Protein AF-0000000087532783 (afdb_homodimer)

Sequence (152 aa):
MKELVETIARALVDHPEHVNVSEEQQRETRVITLSVHKEDMGKVIGKQGKVATAIRSVVYAAASQQHQHVRLEIADMKELVETIARALVDHPEHVNVSEEQQRETRVITLSVHKEDMGKVIGKQGKVATAIRSVVYAAASQQHQHVRLEIAD

Solvent-accessible surface area (backbone atoms only — not comparable to full-atom values): 8315 Å² total; per-residue (Å²): 105,66,64,56,51,46,55,54,51,43,55,44,40,87,52,50,88,46,56,42,70,47,77,44,78,54,89,76,31,37,36,35,38,37,36,58,40,80,88,32,46,62,54,52,30,31,78,94,38,47,31,36,50,16,51,46,44,46,51,47,52,31,28,52,76,68,77,44,45,69,44,79,42,75,55,132,106,66,66,57,52,47,53,55,52,43,54,44,38,88,52,51,90,44,56,43,69,48,76,45,80,54,88,76,31,39,37,33,40,38,35,58,41,80,88,30,44,62,55,51,32,32,80,94,39,48,32,36,51,18,52,45,45,47,50,45,53,30,29,52,76,67,76,44,44,67,44,79,42,76,55,131

Foldseek 3Di:
DQVLLLVLLLVQFPPSVFWDWDWDDDPQEIEIEIEGDPVRVCRCQDDVRVNVVVSQVVVVVVVVVVVGHYHYHYDD/DQVLLLVLLLVQFPCSVFWDWDWDDDPQEIEIEIEGDPVRVCRCQDDVRVNVVVSQVVVVVVVVVVVGHYHYHYDD

Radius of gyration: 14.84 Å; Cα contacts (8 Å, |Δi|>4): 279; chains: 2; bounding box: 32×48×38 Å

InterPro domains:
  IPR009019 K homology domain superfamily, prokaryotic type [SSF54814] (6-59)
  IPR015946 K homology domain-like, alpha/beta [G3DSA:3.30.300.20] (3-65)
  IPR020627 RNA-binding protein KhpA [MF_00088] (1-75)
  IPR020627 RNA-binding protein KhpA [PTHR34654] (1-76)
  IPR020627 RNA-binding protein KhpA [cd22533] (1-74)

pLDDT: mean 95.39, std 5.4, range [71.62, 98.81]

Organism: NCBI:txid342944

Structure (mmCIF, N/CA/C/O backbone):
data_AF-0000000087532783-model_v1
#
loop_
_entity.id
_entity.type
_entity.pdbx_description
1 polymer 'RNA-binding protein KhpA'
#
loop_
_atom_site.group_PDB
_atom_site.id
_atom_site.type_symbol
_atom_site.label_atom_id
_atom_site.label_alt_id
_atom_site.label_comp_id
_atom_site.label_asym_id
_atom_site.label_entity_id
_atom_site.label_seq_id
_atom_site.pdbx_PDB_ins_code
_atom_site.Cartn_x
_atom_site.Cartn_y
_atom_site.Cartn_z
_atom_site.occupancy
_atom_site.B_iso_or_equiv
_atom_site.auth_seq_id
_atom_site.auth_comp_id
_atom_site.auth_asym_id
_atom_site.auth_atom_id
_atom_site.pdbx_PDB_model_num
ATOM 1 N N . MET A 1 1 ? 6.387 9.062 1.87 1 87.06 1 MET A N 1
ATOM 2 C CA . MET A 1 1 ? 5.453 8.797 0.78 1 87.06 1 MET A CA 1
ATOM 3 C C . MET A 1 1 ? 6.141 8.039 -0.354 1 87.06 1 MET A C 1
ATOM 5 O O . MET A 1 1 ? 5.641 7.008 -0.81 1 87.06 1 MET A O 1
ATOM 9 N N . LYS A 1 2 ? 7.422 8.508 -0.593 1 94.12 2 LYS A N 1
ATOM 10 C CA . LYS A 1 2 ? 8.18 7.828 -1.64 1 94.12 2 LYS A CA 1
ATOM 11 C C . LYS A 1 2 ? 8.414 6.363 -1.28 1 94.12 2 LYS A C 1
ATOM 13 O O . LYS A 1 2 ? 8.18 5.473 -2.1 1 94.12 2 LYS A O 1
ATOM 18 N N . GLU A 1 3 ? 8.836 6.195 -0.042 1 95.25 3 GLU A N 1
ATOM 19 C CA . GLU A 1 3 ? 9.141 4.844 0.419 1 95.25 3 GLU A CA 1
ATOM 20 C C . GLU A 1 3 ? 7.895 3.961 0.403 1 95.25 3 GLU A C 1
ATOM 22 O O . GLU A 1 3 ? 7.969 2.779 0.062 1 95.25 3 GLU A O 1
ATOM 27 N N . LEU A 1 4 ? 6.812 4.52 0.774 1 97.38 4 LEU A N 1
ATOM 28 C CA . LEU A 1 4 ? 5.551 3.783 0.774 1 97.38 4 LEU A CA 1
ATOM 29 C C . LEU A 1 4 ? 5.195 3.318 -0.633 1 97.38 4 LEU A C 1
ATOM 31 O O . LEU A 1 4 ? 4.918 2.135 -0.85 1 97.38 4 LEU A O 1
ATOM 35 N N . VAL A 1 5 ? 5.258 4.211 -1.615 1 98.5 5 VAL A N 1
ATOM 36 C CA . VAL A 1 5 ? 4.941 3.889 -3.002 1 98.5 5 VAL A CA 1
ATOM 37 C C . VAL A 1 5 ? 5.898 2.814 -3.514 1 98.5 5 VAL A C 1
ATOM 39 O O . VAL A 1 5 ? 5.48 1.869 -4.188 1 98.5 5 VAL A O 1
ATOM 42 N N . GLU A 1 6 ? 7.117 3 -3.17 1 98.44 6 GLU A N 1
ATOM 43 C CA . GLU A 1 6 ? 8.125 2.029 -3.592 1 98.44 6 GLU A CA 1
ATOM 44 C C . GLU A 1 6 ? 7.82 0.642 -3.035 1 98.44 6 GLU A C 1
ATOM 46 O O . GLU A 1 6 ? 7.871 -0.351 -3.764 1 98.44 6 GLU A O 1
ATOM 51 N N . THR A 1 7 ? 7.531 0.571 -1.773 1 98.25 7 THR A N 1
ATOM 52 C CA . THR A 1 7 ? 7.238 -0.705 -1.131 1 98.25 7 THR A CA 1
ATOM 53 C C . THR A 1 7 ? 6.023 -1.367 -1.774 1 98.25 7 THR A C 1
ATOM 55 O O . THR A 1 7 ? 6.055 -2.557 -2.1 1 98.25 7 THR A O 1
ATOM 58 N N . ILE A 1 8 ? 4.996 -0.578 -1.977 1 98.56 8 ILE A N 1
ATOM 59 C CA . ILE A 1 8 ? 3.783 -1.118 -2.584 1 98.56 8 ILE A CA 1
ATOM 60 C C . ILE A 1 8 ? 4.094 -1.618 -3.994 1 98.56 8 ILE A C 1
ATOM 62 O O . ILE A 1 8 ? 3.783 -2.762 -4.336 1 98.56 8 ILE A O 1
ATOM 66 N N . ALA A 1 9 ? 4.766 -0.812 -4.809 1 98.5 9 ALA A N 1
ATOM 67 C CA . ALA A 1 9 ? 5.043 -1.176 -6.199 1 98.5 9 ALA A CA 1
ATOM 68 C C . ALA A 1 9 ? 5.879 -2.449 -6.273 1 98.5 9 ALA A C 1
ATOM 70 O O . ALA A 1 9 ? 5.605 -3.332 -7.09 1 98.5 9 ALA A O 1
ATOM 71 N N . ARG A 1 10 ? 6.859 -2.537 -5.414 1 98.06 10 ARG A N 1
ATOM 72 C CA . ARG A 1 10 ? 7.75 -3.691 -5.449 1 98.06 10 ARG A CA 1
ATOM 73 C C . ARG A 1 10 ? 7 -4.977 -5.117 1 98.06 10 ARG A C 1
ATOM 75 O O . ARG A 1 10 ? 7.355 -6.051 -5.602 1 98.06 10 ARG A O 1
ATOM 82 N N . ALA A 1 11 ? 5.941 -4.859 -4.375 1 96.88 1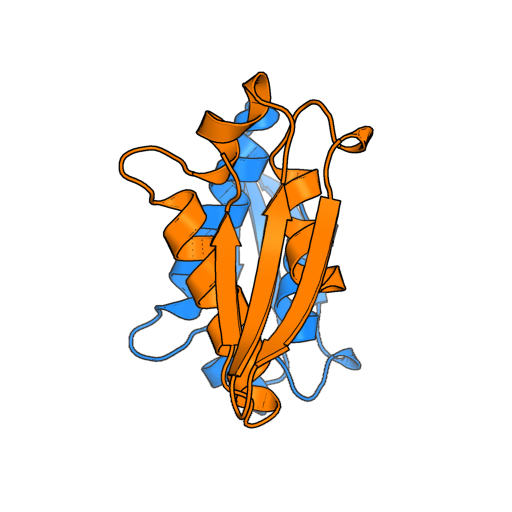1 ALA A N 1
ATOM 83 C CA . ALA A 1 11 ? 5.148 -6.031 -4.008 1 96.88 11 ALA A CA 1
ATOM 84 C C . ALA A 1 11 ? 4.27 -6.488 -5.172 1 96.88 11 ALA A C 1
ATOM 86 O O . ALA A 1 11 ? 3.74 -7.602 -5.16 1 96.88 11 ALA A O 1
ATOM 87 N N . LEU A 1 12 ? 4.156 -5.707 -6.184 1 97.31 12 LEU A N 1
ATOM 88 C CA . LEU A 1 12 ? 3.189 -5.965 -7.246 1 97.31 12 LEU A CA 1
ATOM 89 C C . LEU A 1 12 ? 3.889 -6.461 -8.508 1 97.31 12 LEU A C 1
ATOM 91 O O . LEU A 1 12 ? 3.242 -6.988 -9.414 1 97.31 12 LEU A O 1
ATOM 95 N N . VAL A 1 13 ? 5.234 -6.328 -8.57 1 97.19 13 VAL A N 1
ATOM 96 C CA . VAL A 1 13 ? 5.852 -6.438 -9.891 1 97.19 13 VAL A CA 1
ATOM 97 C C . VAL A 1 13 ? 6.793 -7.641 -9.914 1 97.19 13 VAL A C 1
ATOM 99 O O . VAL A 1 13 ? 7.215 -8.133 -8.867 1 97.19 13 VAL A O 1
ATOM 102 N N . ASP A 1 1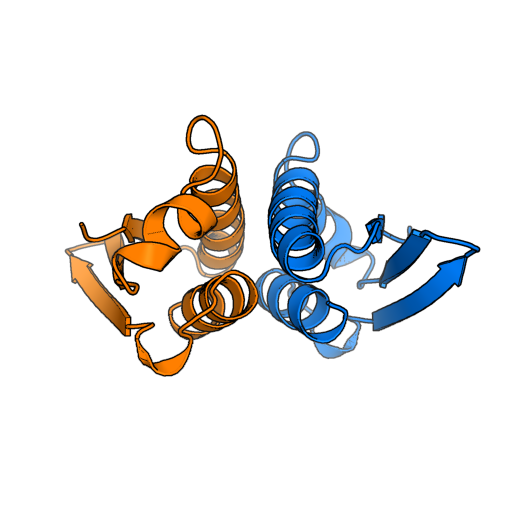4 ? 7.156 -8.016 -11.117 1 96.31 14 ASP A N 1
ATOM 103 C CA . ASP A 1 14 ? 8.102 -9.102 -11.336 1 96.31 14 ASP A CA 1
ATOM 104 C C . ASP A 1 14 ? 9.539 -8.586 -11.375 1 96.31 14 ASP A C 1
ATOM 106 O O . ASP A 1 14 ? 10.484 -9.344 -11.148 1 96.31 14 ASP A O 1
ATOM 110 N N . HIS A 1 15 ? 9.766 -7.285 -11.727 1 97.69 15 HIS A N 1
ATOM 111 C CA . HIS A 1 15 ? 11.086 -6.688 -11.852 1 97.69 15 HIS A CA 1
ATOM 112 C C . HIS A 1 15 ? 11.281 -5.574 -10.82 1 97.69 15 HIS A C 1
ATOM 114 O O . HIS A 1 15 ? 11.398 -4.402 -11.188 1 97.69 15 HIS A O 1
ATOM 120 N N . PRO A 1 16 ? 11.367 -5.957 -9.555 1 98.12 16 PRO A N 1
ATOM 121 C CA . PRO A 1 16 ? 11.461 -4.957 -8.492 1 98.12 16 PRO A CA 1
ATOM 122 C C . PRO A 1 16 ? 12.68 -4.047 -8.648 1 98.12 16 PRO A C 1
ATOM 124 O O . PRO A 1 16 ? 12.664 -2.906 -8.172 1 98.12 16 PRO A O 1
ATOM 127 N N . GLU A 1 17 ? 13.695 -4.586 -9.391 1 98.25 17 GLU A N 1
ATOM 128 C CA . GLU A 1 17 ? 14.906 -3.799 -9.602 1 98.25 17 GLU A CA 1
ATOM 129 C C . GLU A 1 17 ? 14.648 -2.621 -10.539 1 98.25 17 GLU A C 1
ATOM 131 O O . GLU A 1 17 ? 15.445 -1.684 -10.602 1 98.25 17 GLU A O 1
ATOM 136 N N . HIS A 1 18 ? 13.547 -2.592 -11.188 1 98.25 18 HIS A N 1
ATOM 137 C CA . HIS A 1 18 ? 13.227 -1.541 -12.148 1 98.25 18 HIS A CA 1
ATOM 138 C C . HIS A 1 18 ? 12.195 -0.57 -11.57 1 98.25 18 HIS A C 1
ATOM 140 O O . HIS A 1 18 ? 11.703 0.309 -12.281 1 98.25 18 HIS A O 1
ATOM 146 N N . VAL A 1 19 ? 11.859 -0.75 -10.328 1 98.75 19 VAL A N 1
ATOM 147 C CA . VAL A 1 19 ? 10.961 0.198 -9.68 1 98.75 19 VAL A CA 1
ATOM 148 C C . VAL A 1 19 ? 11.727 1.471 -9.32 1 98.75 19 VAL A C 1
ATOM 150 O O . VAL A 1 19 ? 12.727 1.419 -8.609 1 98.75 19 VAL A O 1
ATOM 153 N N . ASN A 1 20 ? 11.312 2.549 -9.891 1 98.38 20 ASN A N 1
ATOM 154 C CA . ASN A 1 20 ? 11.859 3.861 -9.578 1 98.38 20 ASN A CA 1
ATOM 155 C C . ASN A 1 20 ? 10.773 4.832 -9.125 1 98.38 20 ASN A C 1
ATOM 157 O O . ASN A 1 20 ? 9.695 4.875 -9.719 1 98.38 20 ASN A O 1
ATOM 161 N N . VAL A 1 21 ? 11.039 5.496 -8.102 1 98.62 21 VAL A N 1
ATOM 162 C CA . VAL A 1 21 ? 10.117 6.508 -7.594 1 98.62 21 VAL A CA 1
ATOM 163 C C . VAL A 1 21 ? 10.852 7.832 -7.395 1 98.62 21 VAL A C 1
ATOM 165 O O . VAL A 1 21 ? 11.93 7.859 -6.797 1 98.62 21 VAL A O 1
ATOM 168 N N . SER A 1 22 ? 10.344 8.812 -7.957 1 97.69 22 SER A N 1
ATOM 169 C CA . SER A 1 22 ? 10.867 10.148 -7.711 1 97.69 22 SER A CA 1
ATOM 170 C C . SER A 1 22 ? 9.82 11.047 -7.059 1 97.69 22 SER A C 1
ATOM 172 O O . SER A 1 22 ? 8.617 10.773 -7.156 1 97.69 22 SER A O 1
ATOM 174 N N . GLU A 1 23 ? 10.336 11.969 -6.328 1 95.75 23 GLU A N 1
ATOM 175 C CA . GLU A 1 23 ? 9.469 12.938 -5.656 1 95.75 23 GLU A CA 1
ATOM 176 C C . GLU A 1 23 ? 9.914 14.367 -5.949 1 95.75 23 GLU A C 1
ATOM 178 O O . GLU A 1 23 ? 11.109 14.664 -5.918 1 95.75 23 GLU A O 1
ATOM 183 N N . GLU A 1 24 ? 8.938 15.148 -6.371 1 95.19 24 GLU A N 1
ATOM 184 C CA . GLU A 1 24 ? 9.211 16.547 -6.641 1 95.19 24 GLU A CA 1
ATOM 185 C C . GLU A 1 24 ? 8.156 17.453 -6.016 1 95.19 24 GLU A C 1
ATOM 187 O O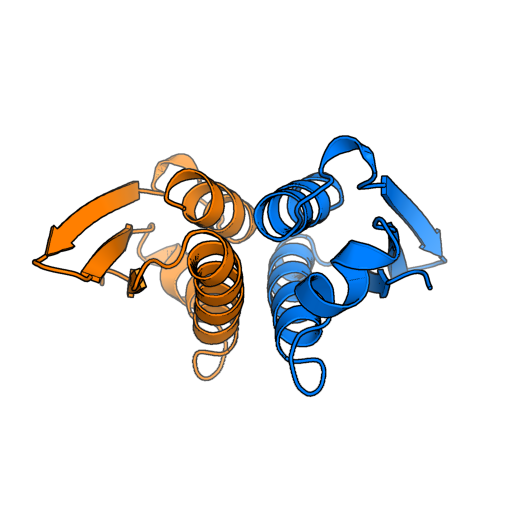 . GLU A 1 24 ? 6.953 17.203 -6.164 1 95.19 24 GLU A O 1
ATOM 192 N N . GLN A 1 25 ? 8.672 18.531 -5.34 1 94.06 25 GLN A N 1
ATOM 193 C CA . GLN A 1 25 ? 7.742 19.531 -4.809 1 94.06 25 GLN A CA 1
ATOM 194 C C . GLN A 1 25 ? 7.332 20.531 -5.887 1 94.06 25 GLN A C 1
ATOM 196 O O . GLN A 1 25 ? 8.188 21.141 -6.527 1 94.06 25 GLN A O 1
ATOM 201 N N . GLN A 1 26 ? 6.117 20.516 -6.211 1 93.44 26 GLN A N 1
ATOM 202 C CA . GLN A 1 26 ? 5.555 21.531 -7.113 1 93.44 26 GLN A CA 1
ATOM 203 C C . GLN A 1 26 ? 4.574 22.438 -6.379 1 93.44 26 GLN A C 1
ATOM 205 O O . GLN A 1 26 ? 3.398 22.094 -6.219 1 93.44 26 GLN A O 1
ATOM 210 N N . ARG A 1 27 ? 5.055 23.562 -5.891 1 91.12 27 ARG A N 1
ATOM 211 C CA . ARG A 1 27 ? 4.273 24.484 -5.062 1 91.12 27 ARG A CA 1
ATOM 212 C C . ARG A 1 27 ? 3.787 23.797 -3.793 1 91.12 27 ARG A C 1
ATOM 214 O O . ARG A 1 27 ? 4.594 23.328 -2.988 1 91.12 27 ARG A O 1
ATOM 221 N N . GLU A 1 28 ? 2.49 23.562 -3.752 1 90.88 28 GLU A N 1
ATOM 222 C CA . GLU A 1 28 ? 1.973 22.984 -2.514 1 90.88 28 GLU A CA 1
ATOM 223 C C . GLU A 1 28 ? 1.721 21.484 -2.664 1 90.88 28 GLU A C 1
ATOM 225 O O . GLU A 1 28 ? 1.254 20.828 -1.729 1 90.88 28 GLU A O 1
ATOM 230 N N . THR A 1 29 ? 2.035 21.094 -3.887 1 94.25 29 THR A N 1
ATOM 231 C CA . THR A 1 29 ? 1.749 19.688 -4.164 1 94.25 29 THR A CA 1
ATOM 232 C C . THR A 1 29 ? 3.043 18.891 -4.309 1 94.25 29 THR A C 1
ATOM 234 O O . THR A 1 29 ? 3.963 19.312 -5.012 1 94.25 29 THR A O 1
ATOM 237 N N . ARG A 1 30 ? 3.162 17.859 -3.537 1 95 30 ARG A N 1
ATOM 238 C CA . ARG A 1 30 ? 4.25 16.906 -3.742 1 95 30 ARG A CA 1
ATOM 239 C C . ARG A 1 30 ? 3.881 15.875 -4.809 1 95 30 ARG A C 1
ATOM 241 O O . ARG A 1 30 ? 2.904 15.133 -4.66 1 95 30 ARG A O 1
ATOM 248 N N . VAL A 1 31 ? 4.637 15.859 -5.898 1 97.06 31 VAL A N 1
ATOM 249 C CA . VAL A 1 31 ? 4.355 14.938 -6.996 1 97.06 31 VAL A CA 1
ATOM 250 C C . VAL A 1 31 ? 5.277 13.719 -6.895 1 97.06 31 VAL A C 1
ATOM 252 O O . VAL A 1 31 ? 6.504 13.867 -6.879 1 97.06 31 VAL A O 1
ATOM 255 N N . ILE A 1 32 ? 4.711 12.617 -6.77 1 97.75 32 ILE A N 1
ATOM 256 C CA . ILE A 1 32 ? 5.441 11.352 -6.762 1 97.75 32 ILE A CA 1
ATOM 257 C C . ILE A 1 32 ? 5.301 10.672 -8.117 1 97.75 32 ILE A C 1
ATOM 259 O O . ILE A 1 32 ? 4.188 10.484 -8.617 1 97.75 32 ILE A O 1
ATOM 263 N N . THR A 1 33 ? 6.387 10.375 -8.734 1 98.62 33 THR A N 1
ATOM 264 C CA . THR A 1 33 ? 6.367 9.68 -10.016 1 98.62 33 THR A CA 1
ATOM 265 C C . THR A 1 33 ? 6.898 8.258 -9.875 1 98.62 33 THR A C 1
ATOM 267 O O . THR A 1 33 ? 8.023 8.055 -9.406 1 98.62 33 THR A O 1
ATOM 270 N N . LEU A 1 34 ? 6.062 7.305 -10.258 1 98.81 34 LEU A N 1
ATOM 271 C CA . LEU A 1 34 ? 6.422 5.891 -10.211 1 98.81 34 LEU A CA 1
ATOM 272 C C . LEU A 1 34 ? 6.703 5.352 -11.609 1 98.81 34 LEU A C 1
ATOM 274 O O . LEU A 1 34 ? 5.906 5.555 -12.523 1 98.81 34 LEU A O 1
ATOM 278 N N . SER A 1 35 ? 7.844 4.742 -11.727 1 98.69 35 SER A N 1
ATOM 279 C CA . SER A 1 35 ? 8.203 4.062 -12.969 1 98.69 35 SER A CA 1
ATOM 280 C C . SER A 1 35 ? 8.539 2.594 -12.719 1 98.69 35 SER A C 1
ATOM 282 O O . SER A 1 35 ? 9.234 2.268 -11.75 1 98.69 35 SER A O 1
ATOM 284 N N . VAL A 1 36 ? 8 1.777 -13.57 1 98.62 36 VAL A N 1
ATOM 285 C CA . VAL A 1 36 ? 8.234 0.343 -13.453 1 98.62 36 VAL A CA 1
ATOM 286 C C . VAL A 1 36 ? 8.617 -0.234 -14.812 1 98.62 36 VAL A C 1
ATOM 288 O O . VAL A 1 36 ? 8.586 0.473 -15.82 1 98.62 36 VAL A O 1
ATOM 291 N N . HIS A 1 37 ? 9.086 -1.449 -14.773 1 98.12 37 HIS A N 1
ATOM 292 C CA . HIS A 1 37 ? 9.344 -2.139 -16.031 1 98.12 37 HIS A CA 1
ATOM 293 C C . HIS A 1 37 ? 8.086 -2.186 -16.906 1 98.12 37 HIS A C 1
ATOM 295 O O . HIS A 1 37 ? 6.98 -2.373 -16.391 1 98.12 37 HIS A O 1
ATOM 301 N N . LYS A 1 38 ? 8.25 -2.119 -18.266 1 97.75 38 LYS A N 1
ATOM 302 C CA . LYS A 1 38 ? 7.137 -2.094 -19.203 1 97.75 38 LYS A CA 1
ATOM 303 C C . LYS A 1 38 ? 6.246 -3.32 -19.031 1 97.75 38 LYS A C 1
ATOM 305 O O . LYS A 1 38 ? 5.02 -3.221 -19.109 1 97.75 38 LYS A O 1
ATOM 310 N N . GLU A 1 39 ? 6.848 -4.434 -18.75 1 97.25 39 GLU A N 1
ATOM 311 C CA . GLU A 1 39 ? 6.125 -5.695 -18.609 1 97.25 39 GLU A CA 1
ATOM 312 C C . GLU A 1 39 ? 5.266 -5.703 -17.344 1 97.25 39 GLU A C 1
ATOM 314 O O . GLU A 1 39 ? 4.367 -6.535 -17.203 1 97.25 39 GLU A O 1
ATOM 319 N N . ASP A 1 40 ? 5.633 -4.809 -16.375 1 97.12 40 ASP A N 1
ATOM 320 C CA . ASP A 1 40 ? 4.969 -4.805 -15.07 1 97.12 40 ASP A CA 1
ATOM 321 C C . ASP A 1 40 ? 3.869 -3.746 -15.016 1 97.12 40 ASP A C 1
ATOM 323 O O . ASP A 1 40 ? 3.123 -3.668 -14.039 1 97.12 40 ASP A O 1
ATOM 327 N N . MET A 1 41 ? 3.701 -2.908 -16.047 1 97.44 41 MET A N 1
ATOM 328 C CA . MET A 1 41 ? 2.764 -1.789 -16.047 1 97.44 41 MET A CA 1
ATOM 329 C C . MET A 1 41 ? 1.337 -2.275 -15.805 1 97.44 41 MET A C 1
ATOM 331 O O . MET A 1 41 ? 0.588 -1.666 -15.039 1 97.44 41 MET A O 1
ATOM 335 N N . GLY A 1 42 ? 1.015 -3.361 -16.422 1 96.31 42 GLY A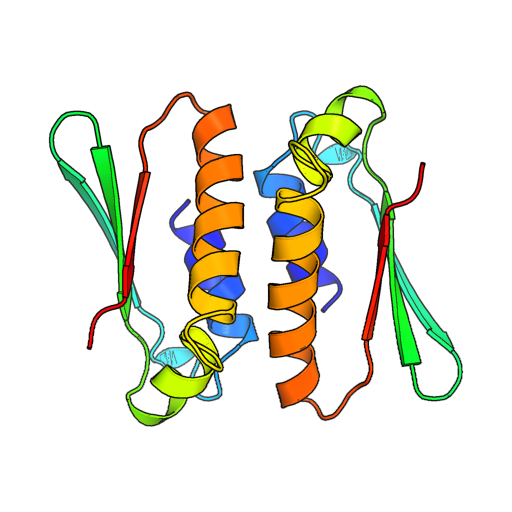 N 1
ATOM 336 C CA . GLY A 1 42 ? -0.321 -3.91 -16.25 1 96.31 42 GLY A CA 1
ATOM 337 C C . GLY A 1 42 ? -0.632 -4.277 -14.805 1 96.31 42 GLY A C 1
ATOM 338 O O . GLY A 1 42 ? -1.76 -4.094 -14.344 1 96.31 42 GLY A O 1
ATOM 339 N N . LYS A 1 43 ? 0.336 -4.711 -14.094 1 96.38 43 LYS A N 1
ATOM 340 C CA . LYS A 1 43 ? 0.163 -5.105 -12.695 1 96.38 43 LYS A CA 1
ATOM 341 C C . LYS A 1 43 ? -0.013 -3.887 -11.797 1 96.38 43 LYS A C 1
ATOM 343 O O . LYS A 1 43 ? -0.803 -3.916 -10.852 1 96.38 43 LYS A O 1
ATOM 348 N N . VAL A 1 44 ? 0.688 -2.846 -12.117 1 97.94 44 VAL A N 1
ATOM 349 C CA . VAL A 1 44 ? 0.672 -1.647 -11.281 1 97.94 44 VAL A CA 1
ATOM 350 C C . VAL A 1 44 ? -0.611 -0.859 -11.539 1 97.94 44 VAL A C 1
ATOM 352 O O . VAL A 1 44 ? -1.191 -0.29 -10.609 1 97.94 44 VAL A O 1
ATOM 355 N N . ILE A 1 45 ? -0.988 -0.866 -12.766 1 97.62 45 ILE A N 1
ATOM 356 C CA . ILE A 1 45 ? -2.201 -0.13 -13.102 1 97.62 45 ILE A CA 1
ATOM 357 C C . ILE A 1 45 ? -3.428 -0.953 -12.719 1 97.62 45 ILE A C 1
ATOM 359 O O . ILE A 1 45 ? -4.352 -0.44 -12.078 1 97.62 45 ILE A O 1
ATOM 363 N N . GLY A 1 46 ? -3.484 -2.287 -13.07 1 96.38 46 GLY A N 1
ATOM 364 C CA . GLY A 1 46 ? -4.602 -3.182 -12.812 1 96.38 46 GLY A CA 1
ATOM 365 C C . GLY A 1 46 ? -5.727 -3.031 -13.82 1 96.38 46 GLY A C 1
ATOM 366 O O . GLY A 1 46 ? -5.727 -2.098 -14.625 1 96.38 46 GLY A O 1
ATOM 367 N N . LYS A 1 47 ? -6.629 -4.004 -13.766 1 95.19 47 LYS A N 1
ATOM 368 C CA . LYS A 1 47 ? -7.797 -3.947 -14.633 1 95.19 47 LYS A CA 1
ATOM 369 C C . LYS A 1 47 ? -8.594 -2.666 -14.406 1 95.19 47 LYS A C 1
ATOM 371 O O . LYS A 1 47 ? -8.977 -2.357 -13.273 1 95.19 47 LYS A O 1
ATOM 376 N N . GLN A 1 48 ? -8.781 -1.868 -15.469 1 96.81 48 GLN A N 1
ATOM 377 C CA . GLN A 1 48 ? -9.5 -0.602 -15.414 1 96.81 48 GLN A CA 1
ATOM 378 C C . GLN A 1 48 ? -8.844 0.368 -14.438 1 96.81 48 GLN A C 1
ATOM 380 O O . GLN A 1 48 ? -9.531 1.162 -13.789 1 96.81 48 GLN A O 1
ATOM 385 N N . GLY A 1 49 ? -7.609 0.26 -14.148 1 97.56 49 GLY A N 1
ATOM 386 C CA . GLY A 1 49 ? -6.855 1.158 -13.289 1 97.56 49 GLY A CA 1
ATOM 387 C C . GLY A 1 49 ? -7.102 0.918 -11.812 1 97.56 49 GLY A C 1
ATOM 388 O O . GLY A 1 49 ? -6.785 1.771 -10.977 1 97.56 49 GLY A O 1
ATOM 389 N N . LYS A 1 50 ? -7.617 -0.147 -11.477 1 97.62 50 LYS A N 1
ATOM 390 C CA . LYS A 1 50 ? -8.07 -0.419 -10.117 1 97.62 50 LYS A CA 1
ATOM 391 C C . LYS A 1 50 ? -6.902 -0.41 -9.133 1 97.62 50 LYS A C 1
ATOM 393 O O . LYS A 1 50 ? -7.004 0.156 -8.047 1 97.62 50 LYS A O 1
ATOM 398 N N . VAL A 1 51 ? -5.828 -1.036 -9.523 1 98.06 51 VAL A N 1
ATOM 399 C CA . VAL A 1 51 ? -4.688 -1.116 -8.609 1 98.06 51 VAL A CA 1
ATOM 400 C C . VAL A 1 51 ? -4.035 0.257 -8.477 1 98.06 51 VAL A C 1
ATOM 402 O O . VAL A 1 51 ? -3.682 0.68 -7.379 1 98.06 51 VAL A O 1
ATOM 405 N N . ALA A 1 52 ? -3.973 0.975 -9.594 1 98.5 52 ALA A N 1
ATOM 406 C CA . ALA A 1 52 ? -3.436 2.332 -9.562 1 98.5 52 ALA A CA 1
ATOM 407 C C . ALA A 1 52 ? -4.285 3.24 -8.68 1 98.5 52 ALA A C 1
ATOM 409 O O . ALA A 1 52 ? -3.752 4.016 -7.883 1 98.5 52 ALA A O 1
ATOM 410 N N . THR A 1 53 ? -5.516 3.102 -8.812 1 98.62 53 THR A N 1
ATOM 411 C CA . THR A 1 53 ? -6.438 3.885 -7.996 1 98.62 53 THR A CA 1
ATOM 412 C C . THR A 1 53 ? -6.258 3.557 -6.516 1 98.62 53 THR A C 1
ATOM 414 O O . THR A 1 53 ? -6.246 4.457 -5.672 1 98.62 53 THR A O 1
ATOM 417 N N . ALA A 1 54 ? -6.059 2.301 -6.207 1 98.81 54 ALA A N 1
ATOM 418 C CA . ALA A 1 54 ? -5.871 1.868 -4.824 1 98.81 54 ALA A CA 1
ATOM 419 C C . ALA A 1 54 ? -4.578 2.432 -4.246 1 98.81 54 ALA A C 1
ATOM 421 O O . ALA A 1 54 ? -4.559 2.92 -3.111 1 98.81 54 ALA A O 1
ATOM 422 N N . ILE A 1 55 ? -3.525 2.34 -5.074 1 98.81 55 ILE A N 1
ATOM 423 C CA . ILE A 1 55 ? -2.258 2.896 -4.617 1 98.81 55 ILE A CA 1
ATOM 424 C C . ILE A 1 55 ? -2.422 4.387 -4.324 1 98.81 55 ILE A C 1
ATOM 426 O O . ILE A 1 55 ? -1.982 4.871 -3.281 1 98.81 55 ILE A O 1
ATOM 430 N N . ARG A 1 56 ? -3.061 5.105 -5.227 1 98.44 56 ARG A N 1
ATOM 431 C CA . ARG A 1 56 ? -3.295 6.531 -5.035 1 98.44 56 ARG A CA 1
ATOM 432 C C . ARG A 1 56 ? -4.098 6.789 -3.764 1 98.44 56 ARG A C 1
ATOM 434 O O . ARG A 1 56 ? -3.781 7.703 -2.996 1 98.44 56 ARG A O 1
ATOM 441 N N . SER A 1 57 ? -5.102 5.988 -3.5 1 98.38 57 SER A N 1
ATOM 442 C CA . SER A 1 57 ? -5.93 6.156 -2.311 1 98.38 57 SER A CA 1
ATOM 443 C C . SER A 1 57 ? -5.105 5.996 -1.037 1 98.38 57 SER A C 1
ATOM 445 O O . SER A 1 57 ? -5.238 6.789 -0.103 1 98.38 57 SER A O 1
ATOM 447 N N . VAL A 1 58 ? -4.289 4.988 -1.024 1 98.12 58 VAL A N 1
ATOM 448 C CA . VAL A 1 58 ? -3.438 4.738 0.134 1 98.12 58 VAL A CA 1
ATOM 449 C C . VAL A 1 58 ? -2.473 5.91 0.326 1 98.12 58 VAL A C 1
ATOM 451 O O . VAL A 1 58 ? -2.301 6.402 1.443 1 98.12 58 VAL A O 1
ATOM 454 N N . VAL A 1 59 ? -1.905 6.375 -0.785 1 97.5 59 VAL A N 1
ATOM 455 C CA . VAL A 1 59 ? -0.929 7.457 -0.729 1 97.5 59 VAL A CA 1
ATOM 456 C C . VAL A 1 59 ? -1.607 8.742 -0.257 1 97.5 59 VAL A C 1
ATOM 458 O O . VAL A 1 59 ? -1.062 9.469 0.579 1 97.5 59 VAL A O 1
ATOM 461 N N . TYR A 1 60 ? -2.789 8.961 -0.736 1 96.75 60 TYR A N 1
ATOM 462 C CA . TYR A 1 60 ? -3.527 10.156 -0.332 1 96.75 60 TYR A CA 1
ATOM 463 C C . TYR A 1 60 ? -3.871 10.102 1.151 1 96.75 60 TYR A C 1
ATOM 465 O O . TYR A 1 60 ? -3.732 11.102 1.86 1 96.75 60 TYR A O 1
ATOM 473 N N . ALA A 1 61 ? -4.281 9.016 1.569 1 96.25 61 ALA A N 1
ATOM 474 C CA . ALA A 1 61 ? -4.594 8.859 2.986 1 96.25 61 ALA A CA 1
ATOM 475 C C . ALA A 1 61 ? -3.354 9.086 3.85 1 96.25 61 ALA A C 1
ATOM 477 O O . ALA A 1 61 ? -3.426 9.75 4.883 1 96.25 61 ALA A O 1
ATOM 478 N N . ALA A 1 62 ? -2.281 8.57 3.424 1 95.75 62 ALA A N 1
ATOM 479 C CA . ALA A 1 62 ? -1.031 8.734 4.16 1 95.75 62 ALA A CA 1
ATOM 480 C C . ALA A 1 62 ? -0.592 10.195 4.184 1 95.75 62 ALA A C 1
ATOM 482 O O . ALA A 1 62 ? -0.089 10.68 5.199 1 95.75 62 ALA A O 1
ATOM 483 N N . ALA A 1 63 ? -0.791 10.852 3.043 1 93.69 63 ALA A N 1
ATOM 484 C CA . ALA A 1 63 ? -0.382 12.25 2.908 1 93.69 63 ALA A CA 1
ATOM 485 C C . ALA A 1 63 ? -1.242 13.164 3.777 1 93.69 63 ALA A C 1
ATOM 487 O O . ALA A 1 63 ? -0.775 14.203 4.254 1 93.69 63 ALA A O 1
ATOM 488 N N . SER A 1 64 ? -2.539 12.828 3.857 1 87.44 64 SER A N 1
ATOM 489 C CA . SER A 1 64 ? -3.445 13.641 4.664 1 87.44 64 SER A CA 1
ATOM 490 C C . SER A 1 64 ? -2.971 13.727 6.109 1 87.44 64 SER A C 1
ATOM 492 O O . SER A 1 64 ? -3.131 14.766 6.762 1 87.44 64 SER A O 1
ATOM 494 N N . GLN A 1 65 ? -2.355 12.758 6.543 1 75.5 65 GLN A N 1
ATOM 495 C CA . GLN A 1 65 ? -1.826 12.734 7.902 1 75.5 65 GLN A CA 1
ATOM 496 C C . GLN A 1 65 ? -0.717 13.766 8.078 1 75.5 65 GLN A C 1
ATOM 498 O O . GLN A 1 65 ? -0.475 14.242 9.188 1 75.5 65 GLN A O 1
ATOM 503 N N . GLN A 1 66 ? -0.154 14.18 7.031 1 72.44 66 GLN A N 1
ATOM 504 C CA . GLN A 1 66 ? 0.961 15.117 7.066 1 72.44 66 GLN A CA 1
ATOM 505 C C . GLN A 1 66 ? 0.541 16.484 6.539 1 72.44 66 GLN A C 1
ATOM 507 O O . GLN A 1 66 ? 1.384 17.359 6.312 1 72.44 66 GLN A O 1
ATOM 512 N N . HIS A 1 67 ? -0.796 16.609 6.227 1 76.19 67 HIS A N 1
ATOM 513 C CA . HIS A 1 67 ? -1.346 17.844 5.699 1 76.19 67 HIS A CA 1
ATOM 514 C C . HIS A 1 67 ? -0.646 18.25 4.406 1 76.19 67 HIS A C 1
ATOM 516 O O . HIS A 1 67 ? -0.294 19.422 4.227 1 76.19 67 HIS A O 1
ATOM 522 N N . GLN A 1 68 ? -0.306 17.25 3.646 1 82.94 68 GLN A N 1
ATOM 523 C CA . GLN A 1 68 ? 0.339 17.5 2.365 1 82.94 68 GLN A CA 1
ATOM 524 C C . GLN A 1 68 ? -0.583 17.141 1.202 1 82.94 68 GLN A C 1
ATOM 526 O O . GLN A 1 68 ? -1.369 16.203 1.296 1 82.94 68 GLN A O 1
ATOM 531 N N . HIS A 1 69 ? -0.506 17.922 0.164 1 91.62 69 HIS A N 1
ATOM 532 C CA . HIS A 1 69 ? -1.105 17.562 -1.115 1 91.62 69 HIS A CA 1
ATOM 533 C C . HIS A 1 69 ? -0.168 16.688 -1.936 1 91.62 69 HIS A C 1
ATOM 535 O O . HIS A 1 69 ? 0.988 17.047 -2.166 1 91.62 69 HIS A O 1
ATOM 541 N N . VAL A 1 70 ? -0.643 15.508 -2.254 1 95.44 70 VAL A N 1
ATOM 542 C CA . VAL A 1 70 ? 0.228 14.594 -2.986 1 95.44 70 VAL A CA 1
ATOM 543 C C . VAL A 1 70 ? -0.449 14.164 -4.285 1 95.44 70 VAL A C 1
ATOM 545 O O . VAL A 1 70 ? -1.679 14.125 -4.367 1 95.44 70 VAL A O 1
ATOM 548 N N . ARG A 1 71 ? 0.322 13.984 -5.285 1 96.44 71 ARG A N 1
ATOM 549 C CA . ARG A 1 71 ? -0.123 13.43 -6.559 1 96.44 71 ARG A CA 1
ATOM 550 C C . ARG A 1 71 ? 0.779 12.281 -7 1 96.44 71 ARG A C 1
ATOM 552 O O . ARG A 1 71 ? 2.004 12.414 -7.012 1 96.44 71 ARG A O 1
ATOM 559 N N . LEU A 1 72 ? 0.152 11.195 -7.285 1 97.94 72 LEU A N 1
ATOM 560 C CA . LEU A 1 72 ? 0.912 10.062 -7.801 1 97.94 72 LEU A CA 1
ATOM 561 C C . LEU A 1 72 ? 0.758 9.938 -9.312 1 97.94 72 LEU A C 1
ATOM 563 O O . LEU A 1 72 ? -0.361 9.859 -9.82 1 97.94 72 LEU A O 1
ATOM 567 N N . GLU A 1 73 ? 1.868 10.016 -9.953 1 98 73 GLU A N 1
ATOM 568 C CA . GLU A 1 73 ? 1.917 9.789 -11.398 1 98 73 GLU A CA 1
ATOM 569 C C . GLU A 1 73 ? 2.646 8.492 -11.734 1 98 73 GLU A C 1
ATOM 571 O O . GLU A 1 73 ? 3.689 8.195 -11.148 1 98 73 GLU A O 1
ATOM 576 N N . ILE A 1 74 ? 2.086 7.691 -12.586 1 97.69 74 ILE A N 1
ATOM 577 C CA . ILE A 1 74 ? 2.729 6.48 -13.078 1 97.69 74 ILE A CA 1
ATOM 578 C C . ILE A 1 74 ? 3.285 6.73 -14.484 1 97.69 74 ILE A C 1
ATOM 580 O O . ILE A 1 74 ? 2.529 7.02 -15.414 1 97.69 74 ILE A O 1
ATOM 584 N N . ALA A 1 75 ? 4.539 6.535 -14.492 1 93.94 75 ALA A N 1
ATOM 585 C CA . ALA A 1 75 ? 5.246 6.883 -15.719 1 93.94 75 ALA A CA 1
ATOM 586 C C . ALA A 1 75 ? 5.074 5.793 -16.781 1 93.94 75 ALA A C 1
ATOM 588 O O . ALA A 1 75 ? 5.066 4.602 -16.453 1 93.94 75 ALA A O 1
ATOM 589 N N . ASP A 1 76 ? 4.816 6.047 -18.031 1 82.5 76 ASP A N 1
ATOM 590 C CA . ASP A 1 76 ? 4.676 5.133 -19.156 1 82.5 76 ASP A CA 1
ATOM 591 C C . ASP A 1 76 ? 6.035 4.633 -19.641 1 82.5 76 ASP A C 1
ATOM 593 O O . ASP A 1 76 ? 7.055 5.301 -19.438 1 82.5 76 ASP A O 1
ATOM 597 N N . MET B 1 1 ? 3.232 -10.484 2.098 1 86.44 1 MET B N 1
ATOM 598 C CA . MET B 1 1 ? 1.913 -9.867 2.211 1 86.44 1 MET B CA 1
ATOM 599 C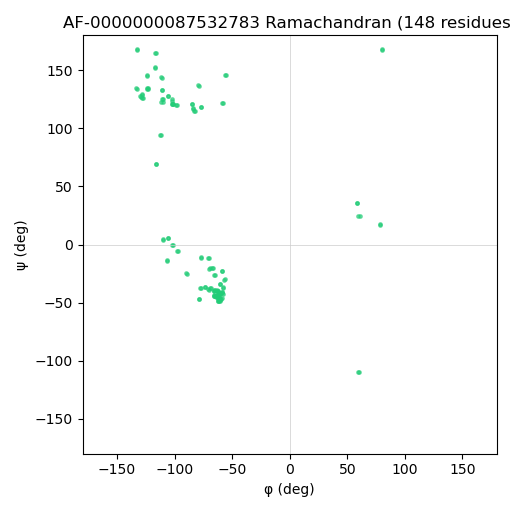 C . MET B 1 1 ? 1.741 -9.195 3.568 1 86.44 1 MET B C 1
ATOM 601 O O . MET B 1 1 ? 1.359 -8.023 3.643 1 86.44 1 MET B O 1
ATOM 605 N N . LYS B 1 2 ? 2.281 -9.969 4.598 1 94 2 LYS B N 1
ATOM 606 C CA . LYS B 1 2 ? 2.199 -9.391 5.938 1 94 2 LYS B CA 1
ATOM 607 C C . LYS B 1 2 ? 2.988 -8.086 6.027 1 94 2 LYS B C 1
ATOM 609 O O . LYS B 1 2 ? 2.484 -7.082 6.531 1 94 2 LYS B O 1
ATOM 614 N N . GLU B 1 3 ? 4.18 -8.18 5.492 1 95.19 3 GLU B N 1
ATOM 615 C CA . GLU B 1 3 ? 5.059 -7.016 5.543 1 95.19 3 GLU B CA 1
ATOM 616 C C . GLU B 1 3 ? 4.465 -5.844 4.766 1 95.19 3 GLU B C 1
ATOM 618 O O . GLU B 1 3 ? 4.582 -4.691 5.188 1 95.19 3 GLU B O 1
ATOM 623 N N . LEU B 1 4 ? 3.889 -6.121 3.668 1 97.31 4 LEU B N 1
ATOM 624 C CA . LEU B 1 4 ? 3.26 -5.086 2.854 1 97.31 4 LEU B CA 1
ATOM 625 C C . LEU B 1 4 ? 2.145 -4.391 3.625 1 97.31 4 LEU B C 1
ATOM 627 O O . LEU B 1 4 ? 2.117 -3.16 3.713 1 97.31 4 LEU B O 1
ATOM 631 N N . VAL B 1 5 ? 1.239 -5.164 4.254 1 98.5 5 VAL B N 1
ATOM 632 C CA . VAL B 1 5 ? 0.127 -4.621 5.027 1 98.5 5 VAL B CA 1
ATOM 633 C C . VAL B 1 5 ? 0.665 -3.783 6.188 1 98.5 5 VAL B C 1
ATOM 635 O O . VAL B 1 5 ? 0.158 -2.693 6.461 1 98.5 5 VAL B O 1
ATOM 638 N N . GLU B 1 6 ? 1.674 -4.312 6.797 1 98.44 6 GLU B N 1
ATOM 639 C CA . GLU B 1 6 ? 2.279 -3.598 7.918 1 98.44 6 GLU B CA 1
ATOM 640 C C . GLU B 1 6 ? 2.842 -2.25 7.473 1 98.44 6 GLU B C 1
ATOM 642 O O . GLU B 1 6 ? 2.615 -1.23 8.125 1 98.44 6 GLU B O 1
ATOM 647 N N . THR B 1 7 ? 3.559 -2.246 6.398 1 98.25 7 THR B N 1
ATOM 648 C CA . THR B 1 7 ? 4.156 -1.018 5.887 1 98.25 7 THR B CA 1
ATOM 649 C C . THR B 1 7 ? 3.082 0.006 5.539 1 98.25 7 THR B C 1
ATOM 651 O O . THR B 1 7 ? 3.182 1.175 5.918 1 98.25 7 THR B O 1
ATOM 654 N N . ILE B 1 8 ? 2.068 -0.458 4.852 1 98.56 8 ILE B N 1
ATOM 655 C CA . ILE B 1 8 ? 0.987 0.445 4.469 1 98.56 8 ILE B CA 1
ATOM 656 C C . ILE B 1 8 ? 0.314 1.002 5.723 1 98.56 8 ILE B C 1
ATOM 658 O O . ILE B 1 8 ? 0.165 2.219 5.863 1 98.56 8 ILE B O 1
ATOM 662 N N . ALA B 1 9 ? -0.038 0.14 6.68 1 98.5 9 ALA B N 1
ATOM 663 C CA . ALA B 1 9 ? -0.752 0.569 7.879 1 98.5 9 ALA B CA 1
ATOM 664 C C . ALA B 1 9 ? 0.068 1.581 8.672 1 98.5 9 ALA B C 1
ATOM 666 O O . ALA B 1 9 ? -0.464 2.592 9.141 1 98.5 9 ALA B O 1
ATOM 667 N N . ARG B 1 10 ? 1.345 1.326 8.781 1 98.12 10 ARG B N 1
ATOM 668 C CA . ARG B 1 10 ? 2.197 2.207 9.578 1 98.12 10 ARG B CA 1
ATOM 669 C C . ARG B 1 10 ? 2.279 3.596 8.953 1 98.12 10 ARG B C 1
ATOM 671 O O . ARG B 1 10 ? 2.447 4.59 9.664 1 98.12 10 ARG B O 1
ATOM 678 N N . ALA B 1 11 ? 2.092 3.678 7.664 1 96.94 11 ALA B N 1
ATOM 679 C CA . ALA B 1 11 ? 2.141 4.965 6.98 1 96.94 11 ALA B CA 1
ATOM 680 C C . ALA B 1 11 ? 0.857 5.758 7.211 1 96.94 11 ALA B C 1
ATOM 682 O O . ALA B 1 11 ? 0.81 6.965 6.953 1 96.94 11 ALA B O 1
ATOM 683 N N . LEU B 1 12 ? -0.143 5.152 7.75 1 97.31 12 LEU B N 1
ATOM 684 C CA . LEU B 1 12 ? -1.463 5.766 7.828 1 97.31 12 LEU B CA 1
ATOM 685 C C . LEU B 1 12 ? -1.775 6.203 9.258 1 97.31 12 LEU B C 1
ATOM 687 O O . LEU B 1 12 ? -2.707 6.977 9.484 1 97.31 12 LEU B O 1
ATOM 691 N N . VAL B 1 13 ? -0.983 5.719 10.234 1 97.25 13 VAL B N 1
ATOM 692 C CA . VAL B 1 13 ? -1.489 5.812 11.594 1 97.25 13 VAL B CA 1
ATOM 693 C C . VAL B 1 13 ? -0.584 6.723 12.422 1 97.25 13 VAL B C 1
ATOM 695 O O . VAL B 1 13 ? 0.567 6.965 12.055 1 97.25 13 VAL B O 1
ATOM 698 N N . ASP B 1 14 ? -1.111 7.113 13.555 1 96.44 14 ASP B N 1
ATOM 699 C CA . ASP B 1 14 ? -0.368 7.938 14.508 1 96.44 14 ASP B CA 1
ATOM 700 C C . ASP B 1 14 ? 0.401 7.066 15.5 1 96.44 14 ASP B C 1
ATOM 702 O O . ASP B 1 14 ? 1.377 7.52 16.094 1 96.44 14 ASP B O 1
ATOM 706 N N . HIS B 1 15 ? -0.035 5.816 15.75 1 97.69 15 HIS B N 1
ATOM 707 C CA . HIS B 1 15 ? 0.585 4.91 16.719 1 97.69 15 HIS B CA 1
ATOM 708 C C . HIS B 1 15 ? 1.155 3.678 16.016 1 97.69 15 HIS B C 1
ATOM 710 O O . HIS B 1 15 ? 0.665 2.564 16.219 1 97.69 15 HIS B O 1
ATOM 716 N N . PRO B 1 16 ? 2.209 3.879 15.25 1 98.12 16 PRO B N 1
ATOM 717 C CA . PRO B 1 16 ? 2.771 2.775 14.469 1 98.12 16 PRO B CA 1
ATOM 718 C C . PRO B 1 16 ? 3.215 1.602 15.336 1 98.12 16 PRO B C 1
ATOM 720 O O . PRO B 1 16 ? 3.246 0.46 14.867 1 98.12 16 PRO B O 1
ATOM 723 N N . GLU B 1 17 ? 3.486 1.937 16.656 1 98.31 17 GLU B N 1
ATOM 724 C CA . GLU B 1 17 ? 3.922 0.888 17.562 1 98.31 17 GLU B CA 1
ATOM 725 C C . GLU B 1 17 ? 2.779 -0.068 17.891 1 98.31 17 GLU B C 1
ATOM 727 O O . GLU B 1 17 ? 3.01 -1.168 18.406 1 98.31 17 GLU B O 1
ATOM 732 N N . HIS B 1 18 ? 1.601 0.269 17.547 1 98.25 18 HIS B N 1
ATOM 733 C CA . HIS B 1 18 ? 0.434 -0.548 17.875 1 98.25 18 HIS B CA 1
ATOM 734 C C . HIS B 1 18 ? -0.078 -1.279 16.641 1 98.25 18 HIS B C 1
ATOM 736 O O . HIS B 1 18 ? -1.132 -1.918 16.672 1 98.25 18 HIS B O 1
ATOM 742 N N . VAL B 1 19 ? 0.633 -1.169 15.562 1 98.75 19 VAL B N 1
ATOM 743 C CA . VAL B 1 19 ? 0.26 -1.917 14.367 1 98.75 19 VAL B CA 1
ATOM 744 C C . VAL B 1 19 ? 0.679 -3.377 14.516 1 98.75 19 VAL B C 1
ATOM 746 O O . VAL B 1 19 ? 1.854 -3.672 14.75 1 98.75 19 VAL B O 1
ATOM 749 N N . ASN B 1 20 ? -0.274 -4.227 14.492 1 98.38 20 ASN B N 1
ATOM 750 C CA . ASN B 1 20 ? -0.034 -5.664 14.516 1 98.38 20 ASN B CA 1
ATOM 751 C C . ASN B 1 20 ? -0.677 -6.363 13.32 1 98.38 20 ASN B C 1
ATOM 753 O O . ASN B 1 20 ? -1.812 -6.055 12.953 1 98.38 20 ASN B O 1
ATOM 757 N N . VAL B 1 21 ? 0.049 -7.188 12.719 1 98.56 21 VAL B N 1
ATOM 758 C CA . VAL B 1 21 ? -0.458 -7.973 11.594 1 98.56 21 VAL B CA 1
ATOM 759 C C . VAL B 1 21 ? -0.177 -9.453 11.828 1 98.56 21 VAL B C 1
ATOM 761 O O . VAL B 1 21 ? 0.942 -9.828 12.188 1 98.56 21 VAL B O 1
ATOM 764 N N . SER B 1 22 ? -1.151 -10.188 11.75 1 97.69 22 SER B N 1
ATOM 765 C CA . SER B 1 22 ? -0.982 -11.633 11.797 1 97.69 22 SER B CA 1
ATOM 766 C C . SER B 1 22 ? -1.432 -12.289 10.5 1 97.69 22 SER B C 1
ATOM 768 O O . SER B 1 22 ? -2.209 -11.703 9.742 1 97.69 22 SER B O 1
ATOM 770 N N . GLU B 1 23 ? -0.827 -13.398 10.25 1 95.75 23 GLU B N 1
ATOM 771 C CA . GLU B 1 23 ? -1.157 -14.18 9.062 1 95.75 23 GLU B CA 1
ATOM 772 C C . GLU B 1 23 ? -1.453 -15.633 9.422 1 95.75 23 GLU B C 1
ATOM 774 O O . GLU B 1 23 ? -0.736 -16.234 10.219 1 95.75 23 GLU B O 1
ATOM 779 N N . GLU B 1 24 ? -2.584 -16.062 8.922 1 95.19 24 GLU B N 1
ATOM 780 C CA . GLU B 1 24 ? -2.961 -17.453 9.148 1 95.19 24 GLU B CA 1
ATOM 781 C C . GLU B 1 24 ? -3.445 -18.109 7.859 1 95.19 24 GLU B C 1
ATOM 783 O O . GLU B 1 24 ? -4.266 -17.547 7.137 1 95.19 24 GLU B O 1
ATOM 788 N N . GLN B 1 25 ? -2.914 -19.375 7.629 1 94 25 GLN B N 1
ATOM 789 C CA . GLN B 1 25 ? -3.4 -20.141 6.488 1 94 25 GLN B CA 1
ATOM 790 C C . GLN B 1 25 ? -4.695 -20.875 6.832 1 94 25 GLN B C 1
ATOM 792 O O . GLN B 1 25 ? -4.754 -21.609 7.82 1 94 25 GLN B O 1
ATOM 797 N N . GLN B 1 26 ? -5.719 -20.5 6.191 1 93.44 26 GLN B N 1
ATOM 798 C CA . GLN B 1 26 ? -6.988 -21.219 6.301 1 93.44 26 GLN B CA 1
ATOM 799 C C . GLN B 1 26 ? -7.34 -21.922 4.992 1 93.44 26 GLN B C 1
ATOM 801 O O . GLN B 1 26 ? -7.902 -21.297 4.086 1 93.44 26 GLN B O 1
ATOM 806 N N . ARG B 1 27 ? -6.969 -23.188 4.871 1 91 27 ARG B N 1
ATOM 807 C CA . ARG B 1 27 ? -7.125 -23.953 3.641 1 91 27 ARG B CA 1
ATOM 808 C C . ARG B 1 27 ? -6.359 -23.297 2.49 1 91 27 ARG B C 1
ATOM 810 O O . ARG B 1 27 ? -5.141 -23.141 2.564 1 91 27 ARG B O 1
ATOM 817 N N . GLU B 1 28 ? -7.125 -22.75 1.556 1 90.88 28 GLU B N 1
ATOM 818 C CA . GLU B 1 28 ? -6.434 -22.203 0.393 1 90.88 28 GLU B CA 1
ATOM 819 C C . GLU B 1 28 ? -6.316 -20.688 0.49 1 90.88 28 GLU B C 1
ATOM 821 O O . GLU B 1 28 ? -5.816 -20.031 -0.43 1 90.88 28 GLU B O 1
ATOM 826 N N . THR B 1 29 ? -6.875 -20.25 1.604 1 94.25 29 THR B N 1
ATOM 827 C CA . THR B 1 29 ? -6.895 -18.797 1.753 1 94.25 29 THR B CA 1
ATOM 828 C C . THR B 1 29 ? -5.945 -18.359 2.865 1 94.25 29 THR B C 1
ATOM 830 O O . THR B 1 29 ? -5.957 -18.922 3.959 1 94.25 29 THR B O 1
ATOM 833 N N . ARG B 1 30 ? -5.039 -17.469 2.535 1 94.94 30 ARG B N 1
ATOM 834 C CA . ARG B 1 30 ? -4.23 -16.812 3.559 1 94.94 30 ARG B CA 1
ATOM 835 C C . ARG B 1 30 ? -4.961 -15.617 4.152 1 94.94 30 ARG B C 1
ATOM 837 O O . ARG B 1 30 ? -5.297 -14.672 3.436 1 94.94 30 ARG B O 1
ATOM 844 N N . VAL B 1 31 ? -5.25 -15.688 5.445 1 97.06 31 VAL B N 1
ATOM 845 C CA . VAL B 1 31 ? -5.973 -14.609 6.109 1 97.06 31 VAL B CA 1
ATOM 846 C C . VAL B 1 31 ? -4.984 -13.695 6.836 1 97.06 31 VAL B C 1
ATOM 848 O O . VAL B 1 31 ? -4.211 -14.156 7.68 1 97.06 31 VAL B O 1
ATOM 851 N N . ILE B 1 32 ? -4.977 -12.508 6.477 1 97.69 32 ILE B N 1
ATOM 852 C CA . ILE B 1 32 ? -4.168 -11.484 7.137 1 97.69 32 ILE B CA 1
ATOM 853 C C . ILE B 1 32 ? -5.051 -10.641 8.055 1 97.69 32 ILE B C 1
ATOM 855 O O . ILE B 1 32 ? -6.082 -10.125 7.629 1 97.69 32 ILE B O 1
ATOM 859 N N . THR B 1 33 ? -4.699 -10.555 9.273 1 98.62 33 THR B N 1
ATOM 860 C CA . THR B 1 33 ? -5.449 -9.742 10.227 1 98.62 33 THR B CA 1
ATOM 861 C C . THR B 1 33 ? -4.629 -8.531 10.664 1 98.62 33 THR B C 1
ATOM 863 O O . THR B 1 33 ? -3.51 -8.68 11.164 1 98.62 33 THR B O 1
ATOM 866 N N . LEU B 1 34 ? -5.203 -7.367 10.445 1 98.81 34 LEU B N 1
ATOM 867 C CA . LEU B 1 34 ? -4.566 -6.113 10.828 1 98.81 34 LEU B CA 1
ATOM 868 C C . LEU B 1 34 ? -5.242 -5.516 12.062 1 98.81 34 LEU B C 1
ATOM 870 O O . LEU B 1 34 ? -6.469 -5.395 12.102 1 98.81 34 LEU B O 1
ATOM 874 N N . SER B 1 35 ? -4.426 -5.219 13.039 1 98.69 35 SER B N 1
ATOM 875 C CA . SER B 1 35 ? -4.895 -4.523 14.234 1 98.69 35 SER B CA 1
ATOM 876 C C . SER B 1 35 ? -4.109 -3.234 14.461 1 98.69 35 SER B C 1
ATOM 878 O O . SER B 1 35 ? -2.887 -3.211 14.32 1 98.69 35 SER B O 1
ATOM 880 N N . VAL B 1 36 ? -4.863 -2.211 14.758 1 98.62 36 VAL B N 1
ATOM 881 C CA . VAL B 1 36 ? -4.246 -0.913 15.008 1 98.62 36 VAL B CA 1
ATOM 882 C C . VAL B 1 36 ? -4.816 -0.304 16.281 1 98.62 36 VAL B C 1
ATOM 884 O O . VAL B 1 36 ? -5.742 -0.859 16.891 1 98.62 36 VAL B O 1
ATOM 887 N N . HIS B 1 37 ? -4.156 0.735 16.734 1 98.12 37 HIS B N 1
ATOM 888 C CA . HIS B 1 37 ? -4.703 1.472 17.859 1 98.12 37 HIS B CA 1
ATOM 889 C C . HIS B 1 37 ? -6.129 1.938 17.578 1 98.12 37 HIS B C 1
ATOM 891 O O . HIS B 1 37 ? -6.438 2.355 16.453 1 98.12 37 HIS B O 1
ATOM 897 N N . LYS B 1 38 ? -6.996 1.985 18.609 1 97.75 38 LYS B N 1
ATOM 898 C CA . LYS B 1 38 ? -8.398 2.355 18.469 1 97.75 38 LYS B CA 1
ATOM 899 C C . LYS B 1 38 ? -8.539 3.742 17.859 1 97.75 38 LYS B C 1
ATOM 901 O O . LYS B 1 38 ? -9.43 3.973 17.031 1 97.75 38 LYS B O 1
ATOM 906 N N . GLU B 1 39 ? -7.672 4.621 18.219 1 97.25 39 GLU B N 1
ATOM 907 C CA . GLU B 1 39 ? -7.715 6.004 17.734 1 97.25 39 GLU B CA 1
ATOM 908 C C . GLU B 1 39 ? -7.375 6.09 16.25 1 97.25 39 GLU B C 1
ATOM 910 O O . GLU B 1 39 ? -7.648 7.105 15.609 1 97.25 39 GLU B O 1
ATOM 915 N N . ASP B 1 40 ? -6.688 5.016 15.734 1 97.19 40 ASP B N 1
ATOM 916 C CA . ASP B 1 40 ? -6.195 5.039 14.359 1 97.19 40 ASP B CA 1
ATOM 917 C C . ASP B 1 40 ? -7.148 4.309 13.422 1 97.19 40 ASP B C 1
ATOM 919 O O . ASP B 1 40 ? -6.953 4.312 12.203 1 97.19 40 ASP B O 1
ATOM 923 N N . MET B 1 41 ? -8.195 3.678 13.922 1 97.5 41 MET B N 1
ATOM 924 C CA . MET B 1 41 ? -9.094 2.85 13.125 1 97.5 41 MET B CA 1
ATOM 925 C C . MET B 1 41 ? -9.727 3.66 12 1 97.5 41 MET B C 1
ATOM 927 O O . MET B 1 41 ? -9.82 3.188 10.867 1 97.5 41 MET B O 1
ATOM 931 N N . GLY B 1 42 ? -10.102 4.852 12.312 1 96.31 42 GLY B N 1
ATOM 932 C CA . GLY B 1 42 ? -10.703 5.711 11.305 1 96.31 42 GLY B CA 1
ATOM 933 C C . GLY B 1 42 ? -9.781 5.98 10.125 1 96.31 42 GLY B C 1
ATOM 934 O O . GLY B 1 42 ? -10.242 6.047 8.984 1 96.31 42 GLY B O 1
ATOM 935 N N . LYS B 1 43 ? -8.523 6.059 10.383 1 96.38 43 LYS B N 1
ATOM 936 C CA . LYS B 1 43 ? -7.539 6.328 9.336 1 96.38 43 LYS B CA 1
ATOM 937 C C . LYS B 1 43 ? -7.332 5.102 8.453 1 96.38 43 LYS B C 1
ATOM 939 O O . LYS B 1 43 ? -7.16 5.23 7.238 1 96.38 43 LYS B O 1
ATOM 944 N N . VAL B 1 44 ? -7.367 3.963 9.055 1 97.94 44 VAL B N 1
ATOM 945 C CA . VAL B 1 44 ? -7.098 2.725 8.336 1 97.94 44 VAL B CA 1
ATOM 946 C C . VAL B 1 44 ? -8.32 2.332 7.504 1 97.94 44 VAL B C 1
ATOM 948 O O . VAL B 1 44 ? -8.18 1.83 6.387 1 97.94 44 VAL B O 1
ATOM 951 N N . ILE B 1 45 ? -9.453 2.57 8.078 1 97.62 45 ILE B N 1
ATOM 952 C CA . ILE B 1 45 ? -10.672 2.219 7.363 1 97.62 45 ILE B CA 1
ATOM 953 C C . ILE B 1 45 ? -10.977 3.279 6.309 1 97.62 45 ILE B C 1
ATOM 955 O O . ILE B 1 45 ? -11.258 2.953 5.152 1 97.62 45 ILE B O 1
ATOM 959 N N . GLY B 1 46 ? -10.922 4.629 6.656 1 96.44 46 GLY B N 1
ATOM 960 C CA . GLY B 1 46 ? -11.242 5.746 5.781 1 96.44 46 GLY B CA 1
ATOM 961 C C . GLY B 1 46 ? -12.727 6.008 5.656 1 96.44 46 GLY B C 1
ATOM 962 O O . GLY B 1 46 ? -13.547 5.203 6.109 1 96.44 46 GLY B O 1
ATOM 963 N N . LYS B 1 47 ? -13.023 7.168 5.074 1 95.25 47 LYS B N 1
ATOM 96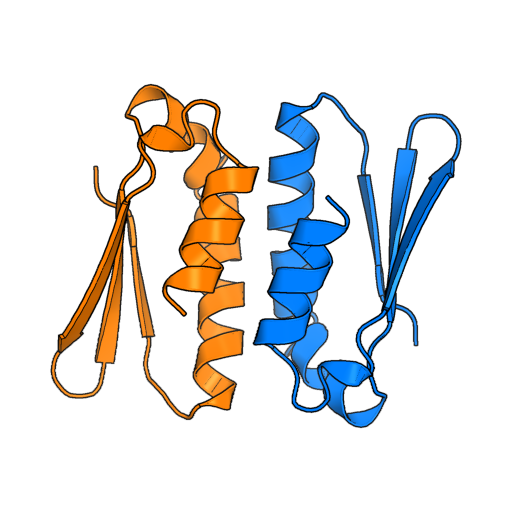4 C CA . LYS B 1 47 ? -14.422 7.516 4.836 1 95.25 47 LYS B CA 1
ATOM 965 C C . LYS B 1 47 ? -15.109 6.473 3.961 1 95.25 47 LYS B C 1
ATOM 967 O O . LYS B 1 47 ? -14.625 6.148 2.875 1 95.25 47 LYS B O 1
ATOM 972 N N . GLN B 1 48 ? -16.188 5.855 4.469 1 96.88 48 GLN B N 1
ATOM 973 C CA . GLN B 1 48 ? -16.953 4.824 3.771 1 96.88 48 GLN B CA 1
ATOM 974 C C . GLN B 1 48 ? -16.078 3.615 3.455 1 96.88 48 GLN B C 1
ATOM 976 O O . GLN B 1 48 ? -16.266 2.965 2.424 1 96.88 48 GLN B O 1
ATOM 981 N N . GLY B 1 49 ? -15.047 3.379 4.156 1 97.56 49 GLY B N 1
ATOM 982 C CA . GLY B 1 49 ? -14.172 2.225 4 1 97.56 49 GLY B CA 1
ATOM 983 C C . GLY B 1 49 ? -13.219 2.354 2.834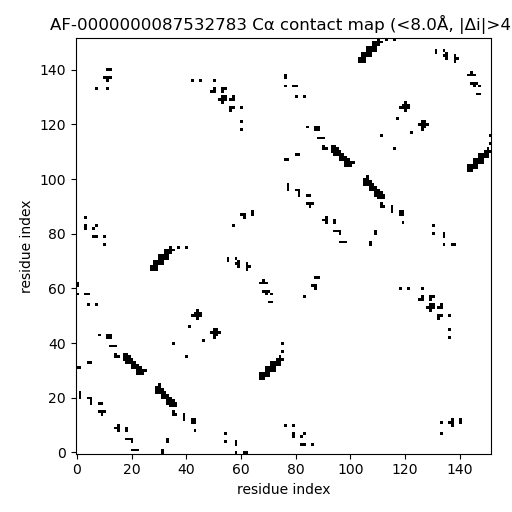 1 97.56 49 GLY B C 1
ATOM 984 O O . GLY B 1 49 ? -12.633 1.362 2.387 1 97.56 49 GLY B O 1
ATOM 985 N N . LYS B 1 50 ? -13.031 3.469 2.363 1 97.62 50 LYS B N 1
ATOM 986 C CA . LYS B 1 50 ? -12.281 3.697 1.132 1 97.62 50 LYS B CA 1
ATOM 987 C C . LYS B 1 50 ? -10.828 3.27 1.291 1 97.62 50 LYS B C 1
ATOM 989 O O . LYS B 1 50 ? -10.258 2.627 0.402 1 97.62 50 LYS B O 1
ATOM 994 N N . VAL B 1 51 ? -10.242 3.641 2.379 1 98.12 51 VAL B N 1
ATOM 995 C CA . VAL B 1 51 ? -8.828 3.32 2.572 1 98.12 51 VAL B CA 1
ATOM 996 C C . VAL B 1 51 ? -8.664 1.817 2.793 1 98.12 51 VAL B C 1
ATOM 998 O O . VAL B 1 51 ? -7.762 1.195 2.234 1 98.12 51 VAL B O 1
ATOM 1001 N N . ALA B 1 52 ? -9.602 1.23 3.549 1 98.56 52 ALA B N 1
ATOM 1002 C CA . ALA B 1 52 ? -9.578 -0.215 3.762 1 98.56 52 ALA B CA 1
ATOM 1003 C C . ALA B 1 52 ? -9.742 -0.965 2.441 1 98.56 52 ALA B C 1
ATOM 1005 O O . ALA B 1 52 ? -9.023 -1.937 2.184 1 98.56 52 ALA B O 1
ATOM 1006 N N . THR B 1 53 ? -10.609 -0.492 1.661 1 98.62 53 THR B N 1
ATOM 1007 C CA . THR B 1 53 ? -10.828 -1.097 0.351 1 98.62 53 THR B CA 1
ATOM 1008 C C . THR B 1 53 ? -9.57 -0.996 -0.507 1 98.62 53 THR B C 1
ATOM 1010 O O . THR B 1 53 ? -9.195 -1.955 -1.185 1 98.62 53 THR B O 1
ATOM 1013 N N . ALA B 1 54 ? -8.898 0.12 -0.437 1 98.81 54 ALA B N 1
ATOM 1014 C CA . ALA B 1 54 ? -7.676 0.329 -1.211 1 98.81 54 ALA B CA 1
ATOM 1015 C C . ALA B 1 54 ? -6.566 -0.613 -0.751 1 98.81 54 ALA B C 1
ATOM 1017 O O . ALA B 1 54 ? -5.871 -1.213 -1.575 1 98.81 54 ALA B O 1
ATOM 1018 N N . ILE B 1 55 ? -6.449 -0.709 0.57 1 98.81 55 ILE B N 1
ATOM 1019 C CA . ILE B 1 55 ? -5.438 -1.623 1.094 1 98.81 55 ILE B CA 1
ATOM 1020 C C . ILE B 1 55 ? -5.727 -3.043 0.608 1 98.81 55 ILE B C 1
ATOM 1022 O O . ILE B 1 55 ? -4.82 -3.74 0.143 1 98.81 55 ILE B O 1
ATOM 1026 N N . ARG B 1 56 ? -6.965 -3.461 0.707 1 98.44 56 ARG B N 1
ATOM 1027 C CA . ARG B 1 56 ? -7.352 -4.789 0.248 1 98.44 56 ARG B CA 1
ATOM 1028 C C . ARG B 1 56 ? -7.035 -4.973 -1.232 1 98.44 56 ARG B C 1
ATOM 1030 O O . ARG B 1 56 ? -6.523 -6.02 -1.64 1 98.44 56 ARG B O 1
ATOM 1037 N N . SER B 1 57 ? -7.301 -3.975 -2.047 1 98.31 57 SER B N 1
ATOM 1038 C CA . SER B 1 57 ? -7.031 -4.055 -3.479 1 98.31 57 SER B CA 1
ATOM 1039 C C . SER B 1 57 ? -5.547 -4.258 -3.752 1 98.31 57 SER B C 1
ATOM 1041 O O . SER B 1 57 ? -5.168 -5.09 -4.582 1 98.31 57 SER B O 1
ATOM 1043 N N . VAL B 1 58 ? -4.742 -3.498 -3.064 1 98.12 58 VAL B N 1
ATOM 1044 C CA . VAL B 1 58 ? -3.295 -3.609 -3.229 1 98.12 58 VAL B CA 1
ATOM 1045 C C . VAL B 1 58 ? -2.832 -5.004 -2.809 1 98.12 58 VAL B C 1
ATOM 1047 O O . VAL B 1 58 ? -2.051 -5.645 -3.514 1 98.12 58 VAL B O 1
ATOM 1050 N N . VAL B 1 59 ? -3.373 -5.48 -1.685 1 97.44 59 VAL B N 1
ATOM 1051 C CA . VAL B 1 59 ? -2.979 -6.781 -1.15 1 97.44 59 VAL B CA 1
ATOM 1052 C C . VAL B 1 59 ? -3.418 -7.887 -2.105 1 97.44 59 VAL B C 1
ATOM 1054 O O . VAL B 1 59 ? -2.658 -8.82 -2.379 1 97.44 59 VAL B O 1
ATOM 1057 N N . TYR B 1 60 ? -4.59 -7.73 -2.639 1 96.69 60 TYR B N 1
ATOM 1058 C CA . TYR B 1 60 ? -5.09 -8.719 -3.586 1 96.69 60 TYR B CA 1
ATOM 1059 C C . TYR B 1 60 ? -4.234 -8.75 -4.848 1 96.69 60 TYR B C 1
ATOM 1061 O O . TYR B 1 60 ? -3.893 -9.828 -5.344 1 96.69 60 TYR B O 1
ATOM 1069 N N . ALA B 1 61 ? -3.926 -7.652 -5.312 1 96.12 61 ALA B N 1
ATOM 1070 C CA . ALA B 1 61 ? -3.076 -7.574 -6.496 1 96.12 61 ALA B CA 1
ATOM 1071 C C . ALA B 1 61 ? -1.715 -8.211 -6.234 1 96.12 61 ALA B C 1
ATOM 1073 O O . ALA B 1 61 ? -1.195 -8.953 -7.078 1 96.12 61 ALA B O 1
ATOM 1074 N N . ALA B 1 62 ? -1.191 -7.961 -5.117 1 95.5 62 ALA B N 1
ATOM 1075 C CA . ALA B 1 62 ? 0.106 -8.523 -4.75 1 95.5 62 ALA B CA 1
ATOM 1076 C C . ALA B 1 62 ? 0.03 -10.039 -4.625 1 95.5 62 ALA B C 1
ATOM 1078 O O . ALA B 1 62 ? 0.958 -10.75 -5.023 1 95.5 62 ALA B O 1
ATOM 1079 N N . ALA B 1 63 ? -1.089 -10.508 -4.055 1 93.56 63 ALA B N 1
ATOM 1080 C CA . ALA B 1 63 ? -1.281 -11.938 -3.83 1 93.56 63 ALA B CA 1
ATOM 1081 C C . ALA B 1 63 ? -1.465 -12.68 -5.152 1 93.56 63 ALA B C 1
ATOM 1083 O O . ALA B 1 63 ? -1.103 -13.852 -5.266 1 93.56 63 ALA B O 1
ATOM 1084 N N . SER B 1 64 ? -2.166 -12.031 -6.09 1 87.12 64 SER B N 1
ATOM 1085 C CA . SER B 1 64 ? -2.398 -12.656 -7.387 1 87.12 64 SER B CA 1
ATOM 1086 C C . SER B 1 64 ? -1.085 -13.039 -8.062 1 87.12 64 SER B C 1
ATOM 1088 O O . SER B 1 64 ? -1.009 -14.062 -8.75 1 87.12 64 SER B O 1
ATOM 1090 N N . GLN B 1 65 ? -0.118 -12.344 -7.805 1 74.81 65 GLN B N 1
ATOM 1091 C CA . GLN B 1 65 ? 1.196 -12.625 -8.367 1 74.81 65 GLN B CA 1
ATOM 1092 C C . GLN B 1 65 ? 1.761 -13.93 -7.816 1 74.81 65 GLN B C 1
ATOM 1094 O O . GLN B 1 65 ? 2.586 -14.586 -8.461 1 74.81 65 GLN B O 1
ATOM 1099 N N . GLN B 1 66 ? 1.27 -14.352 -6.746 1 71.62 66 GLN B N 1
ATOM 1100 C CA . GLN B 1 66 ? 1.763 -15.547 -6.078 1 71.62 66 GLN B CA 1
ATOM 1101 C C . GLN B 1 66 ? 0.747 -16.688 -6.168 1 71.62 66 GLN B C 1
ATOM 1103 O O . GLN B 1 66 ? 0.903 -17.719 -5.512 1 71.62 66 GLN B O 1
ATOM 1108 N N . HIS B 1 67 ? -0.365 -16.406 -6.922 1 75.31 67 HIS B N 1
ATOM 1109 C CA . HIS B 1 67 ? -1.432 -17.391 -7.09 1 75.31 67 HIS B CA 1
ATOM 1110 C C . HIS B 1 67 ? -2.004 -17.812 -5.742 1 75.31 67 HIS B C 1
ATOM 1112 O O . HIS B 1 67 ? -2.211 -19.016 -5.496 1 75.31 67 HIS B O 1
ATOM 1118 N N . GLN B 1 68 ? -2.055 -16.844 -4.852 1 82.38 68 GLN B N 1
ATOM 1119 C CA . GLN B 1 68 ? -2.615 -17.125 -3.531 1 82.38 68 GLN B CA 1
ATOM 1120 C C . GLN B 1 68 ? -3.941 -16.391 -3.338 1 82.38 68 GLN B C 1
ATOM 1122 O O . GLN B 1 68 ? -4.129 -15.281 -3.848 1 82.38 68 GLN B O 1
ATOM 1127 N N . HIS B 1 69 ? -4.844 -17.031 -2.656 1 91.62 69 HIS B N 1
ATOM 1128 C CA . HIS B 1 69 ? -6.043 -16.375 -2.156 1 91.62 69 HIS B CA 1
ATOM 1129 C C . HIS B 1 69 ? -5.777 -15.688 -0.825 1 91.62 69 HIS B C 1
ATOM 1131 O O . HIS B 1 69 ? -5.273 -16.297 0.115 1 91.62 69 HIS B O 1
ATOM 1137 N N . VAL B 1 70 ? -6.008 -14.391 -0.812 1 95.38 70 VAL B N 1
ATOM 1138 C CA . VAL B 1 70 ? -5.719 -13.656 0.416 1 95.38 70 VAL B CA 1
ATOM 1139 C C . VAL B 1 70 ? -6.973 -12.922 0.884 1 95.38 70 VAL B C 1
ATOM 1141 O O . VAL B 1 70 ? -7.82 -12.547 0.07 1 95.38 70 VAL B O 1
ATOM 1144 N N . ARG B 1 71 ? -7.129 -12.828 2.148 1 96.38 71 ARG B N 1
ATOM 1145 C CA . ARG B 1 71 ? -8.18 -12.039 2.777 1 96.38 71 ARG B CA 1
ATOM 1146 C C . ARG B 1 71 ? -7.613 -11.125 3.857 1 96.38 71 ARG B C 1
ATOM 1148 O O . ARG B 1 71 ? -6.855 -11.578 4.719 1 96.38 71 ARG B O 1
ATOM 1155 N N . LEU B 1 72 ? -7.945 -9.883 3.736 1 97.88 72 LEU B N 1
ATOM 1156 C CA . LEU B 1 72 ? -7.52 -8.938 4.766 1 97.88 72 LEU B CA 1
ATOM 1157 C C . LEU B 1 72 ? -8.672 -8.617 5.715 1 97.88 72 LEU B C 1
ATOM 1159 O O . LEU B 1 72 ? -9.734 -8.18 5.277 1 97.88 72 LEU B O 1
ATOM 1163 N N . GLU B 1 73 ? -8.422 -8.906 6.934 1 98 73 GLU B N 1
ATOM 1164 C CA . GLU B 1 73 ? -9.367 -8.547 7.992 1 98 73 GLU B CA 1
ATOM 1165 C C . GLU B 1 73 ? -8.797 -7.457 8.891 1 98 73 GLU B C 1
ATOM 1167 O O . GLU B 1 73 ? -7.617 -7.504 9.266 1 98 73 GLU B O 1
ATOM 1172 N N . ILE B 1 74 ? -9.555 -6.457 9.18 1 97.62 74 ILE B N 1
ATOM 1173 C CA . ILE B 1 74 ? -9.18 -5.41 10.117 1 97.62 74 ILE B CA 1
ATOM 1174 C C . ILE B 1 74 ? -9.875 -5.637 11.453 1 97.62 74 ILE B C 1
ATOM 1176 O O . ILE B 1 74 ? -11.109 -5.625 11.531 1 97.62 74 ILE B O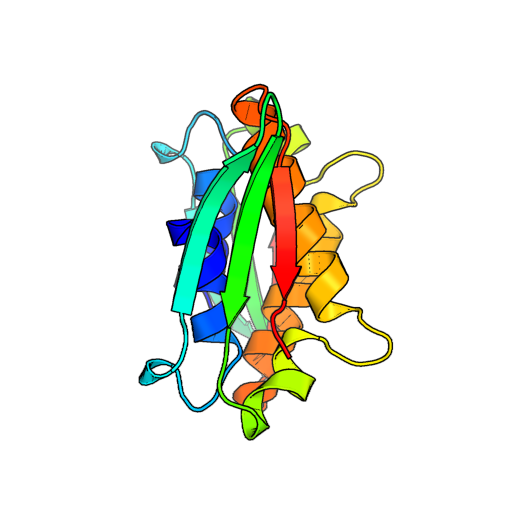 1
ATOM 1180 N N . ALA B 1 75 ? -9.016 -5.766 12.383 1 93.88 75 ALA B N 1
ATOM 1181 C CA . ALA B 1 75 ? -9.523 -6.145 13.703 1 93.88 75 ALA B CA 1
ATOM 1182 C C . ALA B 1 75 ? -10.094 -4.938 14.438 1 93.88 75 ALA B C 1
ATOM 1184 O O . ALA B 1 75 ? -9.562 -3.83 14.336 1 93.88 75 ALA B O 1
ATOM 1185 N N . ASP B 1 76 ? -11.195 -4.992 15.109 1 82.5 76 ASP B N 1
ATOM 1186 C CA . ASP B 1 76 ? -11.844 -3.951 15.906 1 82.5 76 ASP B CA 1
ATOM 1187 C C . ASP B 1 76 ? -11.141 -3.758 17.25 1 82.5 76 ASP B C 1
ATOM 1189 O O . ASP B 1 76 ? -10.492 -4.676 17.75 1 82.5 76 ASP B O 1
#

Nearest PDB structures (foldseek):
  7oyc-assembly1_D2  TM=7.332E-01  e=9.874E-03  Xenopus laevis
  8a3w-assembly1_SC  TM=7.324E-01  e=1.211E-02  Leishmania major strain Friedlin
  8ove-assembly1_AX  TM=7.139E-01  e=1.589E-02  Trypanosoma brucei brucei
  8q87-assembly1_Ac  TM=6.837E-01  e=2.390E-02  Gallus gallus
  8rxx-assembly1_SC  TM=5.796E-01  e=4.118E-02  Leishmania major strain Friedlin

Secondary structure (DSSP, 8-state):
-HHHHHHHHHHH-S-GGG-EEEEEEETTEEEEEEE--GGGHHHHH-GGGHHHHHHHHHHHHHHHTTT-EEEEEE--/-HHHHHHHHHHH-S-GGG-EEEEEEETTEEEEEEE--GGGHHHHH-GGGHHHHHHHHHHHHHHHTTT-EEEEEE--